Protein AF-A0A2Z7D5I9-F1 (afdb_monomer_lite)

Secondary structure (DSSP, 8-state):
-----------------------------------------------------HHHHHHHHHHHHHHHHHHHHHHHHHHHHHHHHHHHHHHHHHHHHHHHHHHHHHHHHHHHHHHT---TT--HHHHHHHHHHHHHHHHHHT-

pLDDT: mean 78.99, std 23.14, range [34.88, 98.25]

Structure (mmCIF, N/CA/C/O backbone):
data_AF-A0A2Z7D5I9-F1
#
_entry.id   AF-A0A2Z7D5I9-F1
#
loop_
_atom_site.group_PDB
_atom_site.id
_atom_site.type_symbol
_atom_site.label_atom_id
_atom_site.label_alt_id
_atom_site.label_comp_id
_atom_site.label_asym_id
_atom_site.label_entity_id
_atom_site.label_seq_id
_atom_site.pdbx_PDB_ins_code
_atom_site.Cartn_x
_atom_site.Cartn_y
_atom_site.Cartn_z
_atom_site.occupancy
_atom_site.B_iso_or_equiv
_atom_site.auth_seq_id
_atom_site.auth_comp_id
_atom_site.auth_asym_id
_atom_site.auth_atom_id
_atom_site.pdbx_PDB_model_num
ATOM 1 N N . MET A 1 1 ? -53.281 52.768 13.456 1.00 37.25 1 MET A N 1
ATOM 2 C CA . MET A 1 1 ? -53.584 51.327 13.571 1.00 37.25 1 MET A CA 1
ATOM 3 C C . MET A 1 1 ? -52.290 50.548 13.327 1.00 37.25 1 MET A C 1
ATOM 5 O O . MET A 1 1 ? -51.729 50.683 12.257 1.00 37.25 1 MET A O 1
ATOM 9 N N . VAL A 1 2 ? -51.822 49.826 14.360 1.00 37.41 2 VAL A N 1
ATOM 10 C CA . VAL A 1 2 ? -51.017 48.572 14.346 1.00 37.41 2 VAL A CA 1
ATOM 11 C C . VAL A 1 2 ? -49.618 48.604 13.681 1.00 37.41 2 VAL A C 1
ATOM 13 O O . VAL A 1 2 ? -49.489 48.570 12.470 1.00 37.41 2 VAL A O 1
ATOM 16 N N . ARG A 1 3 ? -48.553 48.783 14.483 1.00 34.88 3 ARG A N 1
ATOM 17 C CA . ARG A 1 3 ? -47.639 47.787 15.127 1.00 34.88 3 ARG A CA 1
ATOM 18 C C . ARG A 1 3 ? -46.388 47.449 14.304 1.00 34.88 3 ARG A C 1
ATOM 20 O O . ARG A 1 3 ? -46.423 46.622 13.400 1.00 34.88 3 ARG A O 1
ATOM 27 N N . THR A 1 4 ? -45.249 47.933 14.790 1.00 47.84 4 THR A N 1
ATOM 28 C CA . THR A 1 4 ? -43.966 47.230 14.713 1.00 47.84 4 THR A CA 1
ATOM 29 C C . THR A 1 4 ? -44.001 46.019 15.661 1.00 47.84 4 THR A C 1
ATOM 31 O O . THR A 1 4 ? -44.483 46.106 16.791 1.00 47.84 4 THR A O 1
ATOM 34 N N . LYS A 1 5 ? -43.536 44.852 15.198 1.00 48.56 5 LYS A N 1
ATOM 35 C CA . LYS A 1 5 ? -43.339 43.645 16.019 1.00 48.56 5 LYS A CA 1
ATOM 36 C C . LYS A 1 5 ? -41.848 43.310 16.053 1.00 48.56 5 LYS A C 1
ATOM 38 O O . LYS A 1 5 ? -41.290 42.977 15.013 1.00 48.56 5 LYS A O 1
ATOM 43 N N . LYS A 1 6 ? -41.244 43.344 17.241 1.00 46.28 6 LYS A N 1
ATOM 44 C CA . LYS A 1 6 ? -40.081 42.531 17.649 1.00 46.28 6 LYS A CA 1
ATOM 45 C C . LYS A 1 6 ? -39.974 42.617 19.175 1.00 46.28 6 LYS A C 1
ATOM 47 O O . LYS A 1 6 ? -39.993 43.701 19.737 1.00 46.28 6 LYS A O 1
ATOM 52 N N . SER A 1 7 ? -40.348 41.516 19.822 1.00 44.72 7 SER A N 1
ATOM 53 C CA . SER A 1 7 ? -39.462 40.535 20.474 1.00 44.72 7 SER A CA 1
ATOM 54 C C . SER A 1 7 ? -39.198 40.930 21.923 1.00 44.72 7 SER A C 1
ATOM 56 O O . SER A 1 7 ? -38.451 41.864 22.192 1.00 44.72 7 SER A O 1
ATOM 58 N N . ARG A 1 8 ? -39.850 40.220 22.847 1.00 44.25 8 ARG A N 1
ATOM 59 C CA . ARG A 1 8 ? -39.708 40.406 24.288 1.00 44.25 8 ARG A CA 1
ATOM 60 C C . ARG A 1 8 ? -39.148 39.109 24.866 1.00 44.25 8 ARG A C 1
ATOM 62 O O . ARG A 1 8 ? -39.824 38.085 24.853 1.00 44.25 8 ARG A O 1
ATOM 69 N N . THR A 1 9 ? -37.889 39.168 25.277 1.00 44.75 9 THR A N 1
ATOM 70 C CA . THR A 1 9 ? -37.209 38.197 26.134 1.00 44.75 9 THR A CA 1
ATOM 71 C C . THR A 1 9 ? -37.843 38.258 27.525 1.00 44.75 9 THR A C 1
ATOM 73 O O . THR A 1 9 ? -38.057 39.346 28.060 1.00 44.75 9 THR A O 1
ATOM 76 N N . SER A 1 10 ? -38.207 37.111 28.095 1.00 42.19 10 SER A N 1
ATOM 77 C CA . SER A 1 10 ? -38.667 37.016 29.483 1.00 42.19 10 SER A CA 1
ATOM 78 C C . SER A 1 10 ? -37.471 36.728 30.379 1.00 42.19 10 SER A C 1
ATOM 80 O O . SER A 1 10 ? -36.924 35.626 30.363 1.00 42.19 10 SER A O 1
ATOM 82 N N . GLU A 1 11 ? -37.070 37.759 31.112 1.00 38.94 11 GLU A N 1
ATOM 83 C CA . GLU A 1 11 ? -36.026 37.743 32.122 1.00 38.94 11 GLU A CA 1
ATOM 84 C C . GLU A 1 11 ? -36.616 37.414 33.502 1.00 38.94 11 GLU A C 1
ATOM 86 O O . GLU A 1 11 ? -37.793 37.647 33.783 1.00 38.94 11 GLU A O 1
ATOM 91 N N . SER A 1 12 ? -35.752 36.811 34.311 1.00 46.31 12 SER A N 1
ATOM 92 C CA . SER A 1 12 ? -35.916 36.373 35.693 1.00 46.31 12 SER A CA 1
ATOM 93 C C . SER A 1 12 ? -36.297 37.502 36.660 1.00 46.31 12 SER A C 1
ATOM 95 O O . SER A 1 12 ? -35.945 38.657 36.444 1.00 46.31 12 SER A O 1
ATOM 97 N N . GLY A 1 13 ? -36.891 37.125 37.797 1.00 38.62 13 GLY A N 1
ATOM 98 C CA . GLY A 1 13 ? -36.694 37.855 39.051 1.00 38.62 13 GLY A CA 1
ATOM 99 C C . GLY A 1 13 ? -37.981 38.235 39.770 1.00 38.62 13 GLY A C 1
ATOM 100 O O . GLY A 1 13 ? -38.697 39.136 39.349 1.00 38.62 13 GLY A O 1
ATOM 101 N N . ALA A 1 14 ? -38.237 37.582 40.903 1.00 40.59 14 ALA A N 1
ATOM 102 C CA . ALA A 1 14 ? -39.182 38.063 41.896 1.00 40.59 14 ALA A CA 1
ATOM 103 C C . ALA A 1 14 ? -38.429 38.624 43.110 1.00 40.59 14 ALA A C 1
ATOM 105 O O . ALA A 1 14 ? -37.552 37.964 43.666 1.00 40.59 14 ALA A O 1
ATOM 106 N N . SER A 1 15 ? -38.915 39.795 43.526 1.00 42.91 15 SER A N 1
ATOM 107 C CA . SER A 1 15 ? -39.059 40.267 44.907 1.00 42.91 15 SER A CA 1
ATOM 108 C C . SER A 1 15 ? -37.956 41.130 45.515 1.00 42.91 15 SER A C 1
ATOM 110 O O . SER A 1 15 ? -36.933 40.650 45.994 1.00 42.91 15 SER A O 1
ATOM 112 N N . ASN A 1 16 ? -38.310 42.403 45.692 1.00 40.03 16 ASN A N 1
ATOM 113 C CA . ASN A 1 16 ? -37.857 43.260 46.779 1.00 40.03 16 ASN A CA 1
ATOM 114 C C . ASN A 1 16 ? -38.937 44.314 47.128 1.00 40.03 16 ASN A C 1
ATOM 116 O O . ASN A 1 16 ? -39.187 45.249 46.381 1.00 40.03 16 ASN A O 1
ATOM 120 N N . THR A 1 17 ? -39.597 44.056 48.265 1.00 40.56 17 THR A N 1
ATOM 121 C CA . THR A 1 17 ? -39.912 44.943 49.412 1.00 40.56 17 THR A CA 1
ATOM 122 C C . THR A 1 17 ? -40.496 46.357 49.213 1.00 40.56 17 THR A C 1
ATOM 124 O O . THR A 1 17 ? -39.858 47.197 48.593 1.00 40.56 17 THR A O 1
ATOM 127 N N . SER A 1 18 ? -41.604 46.670 49.926 1.00 39.88 18 SER A N 1
ATOM 128 C CA . SER A 1 18 ? -41.724 47.777 50.925 1.00 39.88 18 SER A CA 1
ATOM 129 C C . SER A 1 18 ? -43.151 48.366 51.104 1.00 39.88 18 SER A C 1
ATOM 131 O O . SER A 1 18 ? -43.660 49.030 50.212 1.00 39.88 18 SER A O 1
ATOM 133 N N . SER A 1 19 ? -43.726 48.173 52.307 1.00 42.62 19 SER A N 1
ATOM 134 C CA . SER A 1 19 ? -44.421 49.132 53.214 1.00 42.62 19 SER A CA 1
ATOM 135 C C . SER A 1 19 ? -45.291 50.300 52.673 1.00 42.62 19 SER A C 1
ATOM 137 O O . SER A 1 19 ? -44.736 51.231 52.096 1.00 42.62 19 SER A O 1
ATOM 139 N N . ASN A 1 20 ? -46.613 50.344 52.970 1.00 39.84 20 ASN A N 1
ATOM 140 C CA . ASN A 1 20 ? -47.256 51.083 54.098 1.00 39.84 20 ASN A CA 1
ATOM 141 C C . ASN A 1 20 ? -48.793 51.329 53.946 1.00 39.84 20 ASN A C 1
ATOM 143 O O . ASN A 1 20 ? -49.286 51.542 52.846 1.00 39.84 20 ASN A O 1
ATOM 147 N N . GLN A 1 21 ? -4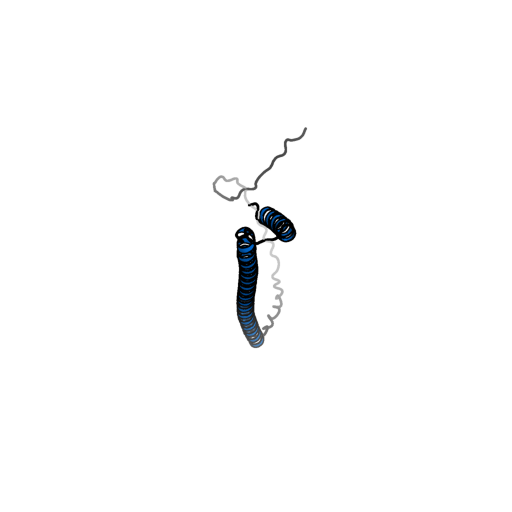9.469 51.437 55.108 1.00 40.50 21 GLN A N 1
ATOM 148 C CA . GLN A 1 21 ? -50.723 52.169 55.445 1.00 40.50 21 GLN A CA 1
ATOM 149 C C . GLN A 1 21 ? -52.140 51.565 55.229 1.00 40.50 21 GLN A C 1
ATOM 151 O O . GLN A 1 21 ? -52.772 51.705 54.192 1.00 40.50 21 GLN A O 1
ATOM 156 N N . ASN A 1 22 ? -52.647 50.969 56.320 1.00 39.91 22 ASN A N 1
ATOM 157 C CA . ASN A 1 22 ? -53.856 51.306 57.106 1.00 39.91 22 ASN A CA 1
ATOM 158 C C . ASN A 1 22 ? -55.073 51.974 56.408 1.00 39.91 22 ASN A C 1
ATOM 160 O O . ASN A 1 22 ? -55.030 53.170 56.130 1.00 39.91 22 ASN A O 1
ATOM 164 N N . VAL A 1 23 ? -56.195 51.244 56.291 1.00 48.78 23 VAL A N 1
ATOM 165 C CA . VAL A 1 23 ? -57.569 51.793 56.248 1.00 48.78 23 VAL A CA 1
ATOM 166 C C . VAL A 1 23 ? -58.513 50.843 56.997 1.00 48.78 23 V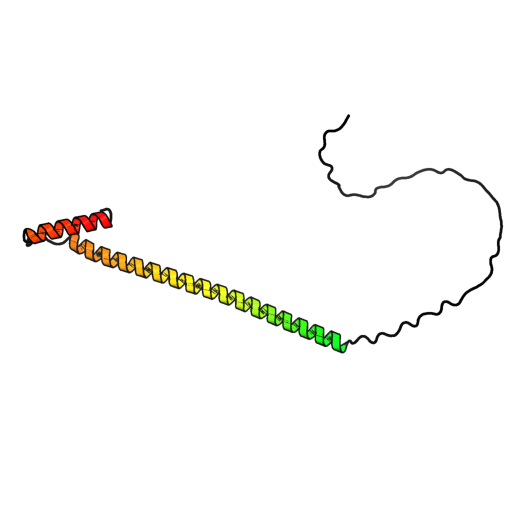AL A C 1
ATOM 168 O O . VAL A 1 23 ? -58.559 49.645 56.722 1.00 48.78 23 VAL A O 1
ATOM 171 N N . SER A 1 24 ? -59.230 51.423 57.954 1.00 45.44 24 SER A N 1
ATOM 172 C CA . SER A 1 24 ? -60.215 50.852 58.870 1.00 45.44 24 SER A CA 1
ATOM 173 C C . SER A 1 24 ? -61.389 50.134 58.196 1.00 45.44 24 SER A C 1
ATOM 175 O O . SER A 1 24 ? -61.899 50.603 57.181 1.00 45.44 24 SER A O 1
ATOM 177 N N . ILE A 1 25 ? -61.922 49.101 58.856 1.00 45.53 25 ILE A N 1
ATOM 178 C CA . ILE A 1 25 ? -63.373 48.889 58.892 1.00 45.53 25 ILE A CA 1
ATOM 179 C C . ILE A 1 25 ? -63.796 48.390 60.273 1.00 45.53 25 ILE A C 1
ATOM 181 O O . ILE A 1 25 ? -63.075 47.647 60.936 1.00 45.53 25 ILE A O 1
ATOM 185 N N . ASP A 1 26 ? -64.922 48.943 60.687 1.00 38.50 26 ASP A N 1
ATOM 186 C CA . ASP A 1 26 ? -65.447 49.079 62.034 1.00 38.50 26 ASP A CA 1
ATOM 187 C C . ASP A 1 26 ? -66.222 47.831 62.502 1.00 38.50 26 ASP A C 1
ATOM 189 O O . ASP A 1 26 ? -66.683 47.033 61.685 1.00 38.50 26 ASP A O 1
ATOM 193 N N . LEU A 1 27 ? -66.317 47.729 63.830 1.00 43.62 27 LEU A N 1
ATOM 194 C CA . LEU A 1 27 ? -67.328 47.109 64.708 1.00 43.62 27 LEU A CA 1
ATOM 195 C C . LEU A 1 27 ? -68.669 46.746 64.020 1.00 43.62 27 LEU A C 1
ATOM 197 O O . LEU A 1 27 ? -69.116 47.456 63.130 1.00 43.62 27 LEU A O 1
ATOM 201 N N . ASP A 1 28 ? -69.490 45.766 64.392 1.00 37.84 28 ASP A N 1
ATOM 202 C CA . ASP A 1 28 ? -69.662 44.862 65.535 1.00 37.84 28 ASP A CA 1
ATOM 203 C C . ASP A 1 28 ? -71.002 44.144 65.231 1.00 37.84 28 ASP A C 1
ATOM 205 O O . ASP A 1 28 ? -71.911 44.793 64.708 1.00 37.84 28 ASP A O 1
ATOM 209 N N . ALA A 1 29 ? -71.114 42.835 65.468 1.00 41.38 29 ALA A N 1
ATOM 210 C CA . ALA A 1 29 ? -72.385 42.107 65.622 1.00 41.38 29 ALA A CA 1
ATOM 211 C C . ALA A 1 29 ? -72.106 40.606 65.788 1.00 41.38 29 ALA A C 1
ATOM 213 O O . ALA A 1 29 ? -71.976 39.852 64.822 1.00 41.38 29 ALA A O 1
ATOM 214 N N . GLU A 1 30 ? -72.006 40.212 67.052 1.00 45.38 30 GLU A N 1
ATOM 215 C CA . GLU A 1 30 ? -72.454 38.931 67.598 1.00 45.38 30 GLU A CA 1
ATOM 216 C C . GLU A 1 30 ? -73.571 38.267 66.764 1.00 45.38 30 GLU A C 1
ATOM 218 O O . GLU A 1 30 ? -74.646 38.845 66.605 1.00 45.38 30 GLU A O 1
ATOM 223 N N . ASP A 1 31 ? -73.360 37.028 66.309 1.00 42.62 31 ASP A N 1
ATOM 224 C CA . ASP A 1 31 ? -74.412 36.017 66.451 1.00 42.62 31 ASP A CA 1
ATOM 225 C C . ASP A 1 31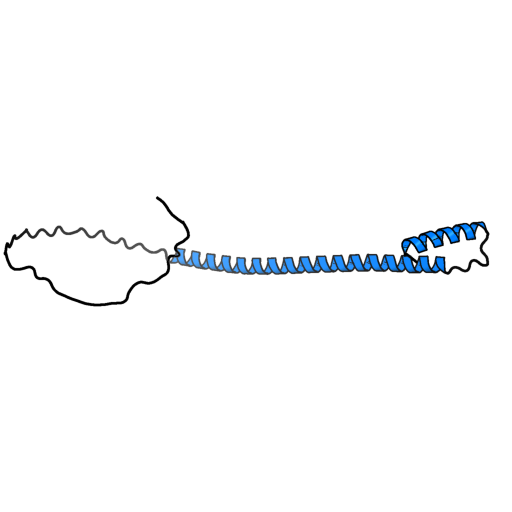 ? -73.813 34.608 66.550 1.00 42.62 31 ASP A C 1
ATOM 227 O O . ASP A 1 31 ? -73.176 34.062 65.641 1.00 42.62 31 ASP A O 1
ATOM 231 N N . GLU A 1 32 ? -74.001 34.042 67.730 1.00 53.44 32 GLU A N 1
ATOM 232 C CA . GLU A 1 32 ? -73.505 32.764 68.197 1.00 53.44 32 GLU A CA 1
ATOM 233 C C . GLU A 1 32 ? -74.428 31.640 67.696 1.00 53.44 32 GLU A C 1
ATOM 235 O O . GLU A 1 32 ? -75.186 31.036 68.452 1.00 53.44 32 GLU A O 1
ATOM 240 N N . GLU A 1 33 ? -74.375 31.299 66.404 1.00 52.78 33 GLU A N 1
ATOM 241 C CA . GLU A 1 33 ? -75.091 30.116 65.903 1.00 52.78 33 GLU A CA 1
ATOM 242 C C . GLU A 1 33 ? -74.287 28.828 66.128 1.00 52.78 33 GLU A C 1
ATOM 244 O O . GLU A 1 33 ? -73.595 28.286 65.259 1.00 52.78 33 GLU A O 1
ATOM 249 N N . THR A 1 34 ? -74.445 28.303 67.341 1.00 56.75 34 THR A N 1
ATOM 250 C CA . THR A 1 34 ? -74.250 26.894 67.698 1.00 56.75 34 THR A CA 1
ATOM 251 C C . THR A 1 34 ? -74.757 25.943 66.602 1.00 56.75 34 THR A C 1
ATOM 253 O O . THR A 1 34 ? -75.953 25.831 66.334 1.00 56.75 34 THR A O 1
ATOM 256 N N . ARG A 1 35 ? -73.846 25.176 65.983 1.00 53.69 35 ARG A N 1
ATOM 257 C CA . ARG A 1 35 ? -74.204 24.038 65.117 1.00 53.69 35 ARG A CA 1
ATOM 258 C C . ARG A 1 35 ? -73.591 22.734 65.634 1.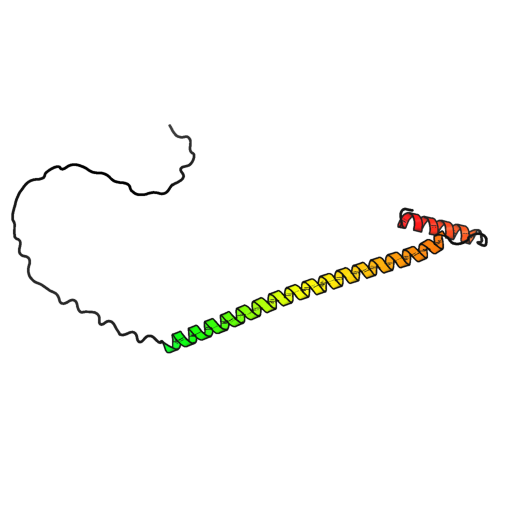00 53.69 35 ARG A C 1
ATOM 260 O O . ARG A 1 35 ? -72.467 22.728 66.133 1.00 53.69 35 ARG A O 1
ATOM 267 N N . PRO A 1 36 ? -74.359 21.632 65.584 1.00 53.94 36 PRO A N 1
ATOM 268 C CA . PRO A 1 36 ? -74.288 20.563 66.569 1.00 53.94 36 PRO A CA 1
ATOM 269 C C . PRO A 1 36 ? -73.090 19.633 66.381 1.00 53.94 36 PRO A C 1
ATOM 271 O O . PRO A 1 36 ? -72.672 19.311 65.267 1.00 53.94 36 PRO A O 1
ATOM 274 N N . ILE A 1 37 ? -72.596 19.143 67.520 1.00 56.88 37 ILE A N 1
ATOM 275 C CA . ILE A 1 37 ? -71.585 18.095 67.621 1.00 56.88 37 ILE A CA 1
ATOM 276 C C . ILE A 1 37 ? -72.087 16.839 66.894 1.00 56.88 37 ILE A C 1
ATOM 278 O O . ILE A 1 37 ? -73.049 16.179 67.278 1.00 56.88 37 ILE A O 1
ATOM 282 N N . GLY A 1 38 ? -71.422 16.532 65.786 1.00 53.38 38 GLY A N 1
ATOM 283 C CA . GLY A 1 38 ? -71.693 15.373 64.952 1.00 53.38 38 GLY A CA 1
ATOM 284 C C . GLY A 1 38 ? -70.390 14.843 64.380 1.00 53.38 38 GLY A C 1
ATOM 285 O O . GLY A 1 38 ? -70.192 14.856 63.167 1.00 53.38 38 GLY A O 1
ATOM 286 N N . GLN A 1 39 ? -69.470 14.397 65.243 1.00 59.44 39 GLN A N 1
ATOM 287 C CA . GLN A 1 39 ? -68.295 13.648 64.800 1.00 59.44 39 GLN A CA 1
ATOM 288 C C . GLN A 1 39 ? -68.753 12.308 64.212 1.00 59.44 39 GLN A C 1
ATOM 290 O O . GLN A 1 39 ? -68.885 11.302 64.908 1.00 59.44 39 GLN A O 1
ATOM 295 N N . LYS A 1 40 ? -68.981 12.265 62.897 1.00 63.97 40 LYS A N 1
ATOM 296 C CA . LYS A 1 40 ? -68.978 10.996 62.170 1.00 63.97 40 LYS A CA 1
ATOM 297 C C . LYS A 1 40 ? -67.558 10.450 62.260 1.00 63.97 40 LYS A C 1
ATOM 299 O O . LYS A 1 40 ? -66.640 11.025 61.680 1.00 63.97 40 LYS A O 1
ATOM 304 N N . ALA A 1 41 ? -67.373 9.355 62.994 1.00 63.38 41 ALA A N 1
ATOM 305 C CA . ALA A 1 41 ? -66.110 8.636 63.019 1.00 63.38 41 ALA A CA 1
ATOM 306 C C . ALA A 1 41 ? -65.714 8.289 61.576 1.00 63.38 41 ALA A C 1
ATOM 308 O O . ALA A 1 41 ? -66.326 7.433 60.932 1.00 63.38 41 ALA A O 1
ATOM 309 N N . ALA A 1 42 ? -64.698 8.972 61.048 1.00 64.19 42 ALA A N 1
ATOM 310 C CA . ALA A 1 42 ? -64.085 8.583 59.794 1.00 64.19 42 ALA A CA 1
ATOM 311 C C . ALA A 1 42 ? -63.510 7.178 60.003 1.00 64.19 42 ALA A C 1
ATOM 313 O O . ALA A 1 42 ? -62.537 7.001 60.742 1.00 64.19 42 ALA A O 1
ATOM 314 N N . LYS A 1 43 ? -64.125 6.157 59.388 1.00 66.69 43 LYS A N 1
ATOM 315 C CA . LYS A 1 43 ? -63.544 4.813 59.344 1.00 66.69 43 LYS A CA 1
ATOM 316 C C . LYS A 1 43 ? -62.152 4.947 58.735 1.00 66.69 43 LYS A C 1
ATOM 318 O O . LYS A 1 43 ? -62.012 5.177 57.534 1.00 66.69 43 LYS A O 1
ATOM 323 N N . ARG A 1 44 ? -61.114 4.820 59.564 1.00 64.38 44 ARG A N 1
ATOM 324 C CA . ARG A 1 44 ? -59.730 4.730 59.096 1.00 64.38 44 ARG A CA 1
ATOM 325 C C . ARG A 1 44 ? -59.677 3.511 58.180 1.00 64.38 44 ARG A C 1
ATOM 327 O O . ARG A 1 44 ? -59.825 2.389 58.661 1.00 64.38 44 ARG A O 1
ATOM 334 N N . LYS A 1 45 ? -59.496 3.707 56.866 1.00 66.44 45 LYS A N 1
ATOM 335 C CA . LYS A 1 45 ? -59.075 2.603 55.997 1.00 66.44 45 LYS A CA 1
ATOM 336 C C . LYS A 1 45 ? -57.793 2.060 56.615 1.00 66.44 45 LYS A C 1
ATOM 338 O O . LYS A 1 45 ? -56.816 2.799 56.750 1.00 66.44 45 LYS A O 1
ATOM 343 N N . GLY A 1 46 ? -57.831 0.812 57.078 1.00 60.59 46 GLY A N 1
ATOM 344 C CA . GLY A 1 46 ? -56.648 0.145 57.595 1.00 60.59 46 GLY A CA 1
ATOM 345 C C . GLY A 1 46 ? -55.568 0.242 56.528 1.00 60.59 46 GLY A C 1
ATOM 346 O O . GLY A 1 46 ? -55.778 -0.217 55.407 1.00 60.59 46 GLY A O 1
ATOM 347 N N . LYS A 1 47 ? -54.442 0.891 56.845 1.00 65.62 47 LYS A N 1
ATOM 348 C CA . LYS A 1 47 ? -53.240 0.784 56.020 1.00 65.62 47 LYS A CA 1
ATOM 349 C C . LYS A 1 47 ? -52.905 -0.703 56.002 1.00 65.62 47 LYS A C 1
ATOM 351 O O . LYS A 1 47 ? -52.426 -1.224 57.008 1.00 65.62 47 LYS A O 1
ATOM 356 N N . SER A 1 48 ? -53.218 -1.400 54.909 1.00 58.00 48 SER A N 1
ATOM 357 C CA . SER A 1 48 ? -52.713 -2.753 54.722 1.00 58.00 48 SER A CA 1
ATOM 358 C C . SER A 1 48 ? -51.198 -2.645 54.818 1.00 58.00 48 SER A C 1
ATOM 360 O O . SER A 1 48 ? -50.594 -1.865 54.078 1.00 58.00 48 SER A O 1
ATOM 362 N N . LYS A 1 49 ? -50.579 -3.373 55.752 1.00 65.38 49 LYS A N 1
ATOM 363 C CA . LYS A 1 49 ? -49.131 -3.568 55.732 1.00 65.38 49 LYS A CA 1
ATOM 364 C C . LYS A 1 49 ? -48.821 -4.293 54.426 1.00 65.38 49 LYS A C 1
ATOM 366 O O . LYS A 1 49 ? -48.979 -5.507 54.345 1.00 65.38 49 LYS A O 1
ATOM 371 N N . VAL A 1 50 ? -48.451 -3.536 53.397 1.00 63.06 50 VAL A N 1
ATOM 372 C CA . VAL A 1 50 ? -47.830 -4.089 52.199 1.00 63.06 50 VAL A CA 1
ATOM 373 C C . VAL A 1 50 ? -46.542 -4.725 52.699 1.00 63.06 50 VAL A C 1
ATOM 375 O O . VAL A 1 50 ? -45.652 -4.025 53.180 1.00 63.06 50 VAL A O 1
ATOM 378 N N . LYS A 1 51 ? -46.480 -6.057 52.702 1.00 66.94 51 LYS A N 1
ATOM 379 C CA . LYS A 1 51 ? -45.220 -6.761 52.919 1.00 66.94 51 LYS A CA 1
ATOM 380 C C . LYS A 1 51 ? -44.378 -6.448 51.687 1.00 66.94 51 LYS A C 1
ATOM 382 O O . LYS A 1 51 ? -44.695 -6.925 50.604 1.00 66.94 51 LYS A O 1
ATOM 387 N N . SER A 1 52 ? -43.399 -5.561 51.824 1.00 70.12 52 SER A N 1
ATOM 388 C CA . SER A 1 52 ? -42.440 -5.304 50.755 1.00 70.12 52 SER A CA 1
ATOM 389 C C . SER A 1 52 ? -41.670 -6.594 50.498 1.00 70.12 52 SER A C 1
ATOM 391 O O . SER A 1 52 ? -41.080 -7.142 51.432 1.00 70.12 52 SER A O 1
ATOM 393 N N . ASP A 1 53 ? -41.692 -7.075 49.259 1.00 82.12 53 ASP A N 1
ATOM 394 C CA . ASP A 1 53 ? -40.880 -8.207 48.819 1.00 82.12 53 ASP A CA 1
ATOM 395 C C . ASP A 1 53 ? -39.414 -7.761 48.679 1.00 82.12 53 ASP A C 1
ATOM 397 O O . ASP A 1 53 ? -38.917 -7.419 47.606 1.00 82.12 53 ASP A O 1
ATOM 401 N N . ILE A 1 54 ? -38.748 -7.645 49.829 1.00 79.88 54 ILE A N 1
ATOM 402 C CA . ILE A 1 54 ? -37.363 -7.172 49.954 1.00 79.88 54 ILE A CA 1
ATOM 403 C C . ILE A 1 54 ? -36.396 -8.154 49.279 1.00 79.88 54 ILE A C 1
ATOM 405 O O . ILE A 1 54 ? -35.384 -7.733 48.717 1.00 79.88 54 ILE A O 1
ATOM 409 N N . GLN A 1 55 ? -36.724 -9.448 49.310 1.00 82.44 55 GLN A N 1
ATOM 410 C CA . GLN A 1 55 ? -35.953 -10.509 48.670 1.00 82.44 55 GLN A CA 1
ATOM 411 C C . GLN A 1 55 ? -35.945 -10.307 47.147 1.00 82.44 55 GLN A C 1
ATOM 413 O O . GLN A 1 55 ? -34.874 -10.131 46.565 1.00 82.44 55 GLN A O 1
ATOM 418 N N . GLY A 1 56 ? -37.127 -10.183 46.529 1.00 83.50 56 GLY A N 1
ATOM 419 C CA . GLY A 1 56 ? -37.253 -9.937 45.090 1.00 83.50 56 GLY A CA 1
ATOM 420 C C . GLY A 1 56 ? -36.621 -8.615 44.632 1.00 83.50 56 GLY A C 1
ATOM 421 O O . GLY A 1 56 ? -36.018 -8.547 43.561 1.00 83.50 56 GLY A O 1
ATOM 422 N N . MET A 1 57 ? -36.670 -7.556 45.453 1.00 85.12 57 MET A N 1
ATOM 423 C CA . MET A 1 57 ? -35.954 -6.306 45.146 1.00 85.12 57 MET A CA 1
ATOM 424 C C . MET A 1 57 ? -34.428 -6.462 45.176 1.00 85.12 57 MET A C 1
ATOM 426 O O . MET A 1 57 ? -33.736 -5.857 44.357 1.00 85.12 57 MET A O 1
ATOM 430 N N . THR A 1 58 ? -33.902 -7.253 46.111 1.00 89.12 58 THR A N 1
ATOM 431 C CA . THR A 1 58 ? -32.457 -7.463 46.275 1.00 89.12 58 THR A CA 1
ATOM 432 C C . THR A 1 58 ? -31.890 -8.299 45.127 1.00 89.12 58 THR A C 1
ATOM 434 O O . THR A 1 58 ? -30.842 -7.964 44.577 1.00 89.12 58 THR A O 1
ATOM 437 N N . GLU A 1 59 ? -32.608 -9.343 44.711 1.00 90.69 59 GLU A N 1
ATOM 438 C CA . GLU A 1 59 ? -32.255 -10.173 43.553 1.00 90.69 59 GLU A CA 1
ATOM 439 C C . GLU A 1 59 ? -32.262 -9.356 42.253 1.00 90.69 59 GLU A C 1
ATOM 441 O O . GLU A 1 59 ? -31.288 -9.388 41.498 1.00 90.69 59 GLU A O 1
ATOM 446 N N . ASN A 1 60 ? -33.290 -8.527 42.041 1.00 91.94 60 ASN A N 1
ATOM 447 C CA . ASN A 1 60 ? -33.348 -7.622 40.889 1.00 91.94 60 ASN A CA 1
ATOM 448 C C . ASN A 1 60 ? -32.197 -6.608 40.877 1.00 91.94 60 ASN A C 1
ATOM 450 O O . ASN A 1 60 ? -31.619 -6.339 39.824 1.00 91.94 60 ASN A O 1
ATOM 454 N N . PHE A 1 61 ? -31.837 -6.045 42.034 1.00 91.69 61 PHE A N 1
ATOM 455 C CA . PHE A 1 61 ? -30.715 -5.112 42.128 1.00 91.69 61 PHE A CA 1
ATOM 456 C C . PHE A 1 61 ? -29.380 -5.778 41.775 1.00 91.69 61 PHE A C 1
ATOM 458 O O . PHE A 1 61 ? -28.594 -5.215 41.010 1.00 91.69 61 PHE A O 1
ATOM 465 N N . ASN A 1 62 ? -29.136 -6.986 42.289 1.00 93.81 62 ASN A N 1
ATOM 466 C CA . ASN A 1 62 ? -27.926 -7.744 41.976 1.00 93.81 62 ASN A CA 1
ATOM 467 C C . ASN A 1 62 ? -27.862 -8.103 40.486 1.00 93.81 62 ASN A C 1
ATOM 469 O O . ASN A 1 62 ? -26.830 -7.876 39.857 1.00 93.81 62 ASN A O 1
ATOM 473 N N . SER A 1 63 ? -28.980 -8.537 39.897 1.00 95.56 63 SER A N 1
ATOM 474 C CA . SER A 1 63 ? -29.064 -8.832 38.463 1.00 95.56 63 SER A CA 1
ATOM 475 C C . SER A 1 63 ? -28.774 -7.602 37.594 1.00 95.56 63 SER A C 1
ATOM 477 O O . SER A 1 63 ? -27.950 -7.666 36.681 1.00 95.56 63 SER A O 1
ATOM 479 N N . MET A 1 64 ? -29.361 -6.440 37.908 1.00 94.69 64 MET A N 1
ATOM 480 C CA . MET A 1 64 ? -29.064 -5.194 37.184 1.00 94.69 64 MET A CA 1
ATOM 481 C C . MET A 1 64 ? -27.588 -4.797 37.298 1.00 94.69 64 MET A C 1
ATOM 483 O O . MET A 1 64 ? -26.994 -4.305 36.337 1.00 94.69 64 MET A O 1
ATOM 487 N N . ARG A 1 65 ? -26.979 -5.009 38.468 1.00 95.00 65 ARG A N 1
ATOM 488 C CA . ARG A 1 65 ? -25.562 -4.717 38.697 1.00 95.00 65 ARG A CA 1
ATOM 489 C C . ARG A 1 65 ? -24.656 -5.608 37.849 1.00 95.00 65 ARG A C 1
ATOM 491 O O . ARG A 1 65 ? -23.681 -5.112 37.286 1.00 95.00 65 ARG A O 1
ATOM 498 N N . GLU A 1 66 ? -24.969 -6.895 37.753 1.00 95.94 66 GLU A N 1
ATOM 499 C CA . GLU A 1 66 ? -24.242 -7.851 36.914 1.00 95.94 66 GLU A CA 1
ATOM 500 C C . GLU A 1 66 ? -24.367 -7.494 35.432 1.00 95.94 66 GLU A C 1
ATOM 502 O O . GLU A 1 66 ? -23.344 -7.315 34.771 1.00 95.94 66 GLU A O 1
ATOM 507 N N . GLN A 1 67 ? -25.585 -7.239 34.945 1.00 95.38 67 GLN A N 1
ATOM 508 C CA . GLN A 1 67 ? -25.819 -6.804 33.562 1.00 95.38 67 GLN A CA 1
ATOM 509 C C . GLN A 1 67 ? -25.056 -5.518 33.219 1.00 95.38 67 GLN A C 1
ATOM 511 O O . GLN A 1 67 ? -24.488 -5.390 32.133 1.00 95.38 67 GLN A O 1
ATOM 516 N N . PHE A 1 68 ? -24.997 -4.559 34.146 1.00 96.12 68 PHE A N 1
ATOM 517 C CA . PHE A 1 68 ? -24.233 -3.330 33.945 1.00 96.12 68 PHE A CA 1
ATOM 518 C C . PHE A 1 68 ? -22.722 -3.592 33.851 1.00 96.12 68 PHE A C 1
ATOM 520 O O . PHE A 1 68 ? -22.033 -3.002 33.012 1.00 96.12 68 PHE A O 1
ATOM 527 N N . ASN A 1 69 ? -22.198 -4.489 34.688 1.00 96.06 69 ASN A N 1
ATOM 528 C CA . ASN A 1 69 ? -20.790 -4.877 34.646 1.00 96.06 69 ASN A CA 1
ATOM 529 C C . ASN A 1 69 ? -20.447 -5.604 33.341 1.00 96.06 69 ASN A C 1
ATOM 531 O O . ASN A 1 69 ? -19.440 -5.278 32.711 1.00 96.06 69 ASN A O 1
ATOM 535 N N . GLU A 1 70 ? -21.297 -6.531 32.901 1.00 95.69 70 GLU A N 1
ATOM 536 C CA . GLU A 1 70 ? -21.142 -7.220 31.619 1.00 95.69 70 GLU A CA 1
ATOM 537 C C . GLU A 1 70 ? -21.177 -6.239 30.449 1.00 95.69 70 GLU A C 1
ATOM 539 O O . GLU A 1 70 ? -20.270 -6.241 29.615 1.00 95.69 70 GLU A O 1
ATOM 544 N N . TYR A 1 71 ? -22.153 -5.328 30.422 1.00 95.31 71 TYR A N 1
ATOM 545 C CA . TYR A 1 71 ? -22.238 -4.288 29.399 1.00 95.31 71 TYR A CA 1
ATOM 546 C C . TYR A 1 71 ? -20.952 -3.457 29.321 1.00 95.31 71 TYR A C 1
ATOM 548 O O . TYR A 1 71 ? -20.438 -3.193 28.230 1.00 95.31 71 TYR A O 1
ATOM 556 N N . LYS A 1 72 ? -20.389 -3.080 30.475 1.00 96.31 72 LYS A N 1
ATOM 557 C CA . LYS A 1 72 ? -19.131 -2.329 30.541 1.00 96.31 72 LYS A CA 1
ATOM 558 C C . LYS A 1 72 ? -17.965 -3.114 29.934 1.00 96.31 72 LYS A C 1
ATOM 560 O O . LYS A 1 72 ? -17.160 -2.532 29.205 1.00 96.31 72 LYS A O 1
ATOM 565 N N . LEU A 1 73 ? -17.874 -4.416 30.207 1.00 96.25 73 LEU A N 1
ATOM 566 C CA . LEU A 1 73 ? -16.841 -5.289 29.641 1.00 96.25 73 LEU A CA 1
ATOM 567 C C . LEU A 1 73 ? -17.006 -5.451 28.129 1.00 96.25 73 LEU A C 1
ATOM 569 O O . LEU A 1 73 ? -16.040 -5.268 27.388 1.00 96.25 73 LEU A O 1
ATOM 573 N N . VAL A 1 74 ? -18.229 -5.713 27.665 1.00 97.06 74 VAL A N 1
ATOM 574 C CA . VAL A 1 74 ? -18.541 -5.853 26.237 1.00 97.06 74 VAL A CA 1
ATOM 575 C C . VAL A 1 74 ? -18.210 -4.568 25.488 1.00 97.06 74 VAL A C 1
ATOM 577 O O . VAL A 1 74 ? -17.550 -4.617 24.453 1.00 97.06 74 VAL A O 1
ATOM 580 N N . LYS A 1 75 ? -18.586 -3.402 26.025 1.00 96.81 75 LYS A N 1
ATOM 581 C CA . LYS A 1 75 ? -18.268 -2.119 25.389 1.00 96.81 75 LYS A CA 1
ATOM 582 C C . LYS A 1 75 ? -16.777 -1.843 25.309 1.00 96.81 75 LYS A C 1
ATOM 584 O O . LYS A 1 75 ? -16.313 -1.319 24.296 1.00 96.81 75 LYS A O 1
ATOM 589 N N . LYS A 1 76 ? -16.019 -2.226 26.337 1.00 97.25 76 LYS A N 1
ATOM 590 C CA . LYS A 1 76 ? -14.559 -2.137 26.300 1.00 97.25 76 LYS A CA 1
ATOM 591 C C . LYS A 1 76 ? -13.976 -3.040 25.206 1.00 97.25 76 LYS A C 1
ATOM 593 O O . LYS A 1 76 ? -13.183 -2.568 24.398 1.00 97.25 76 LYS A O 1
ATOM 598 N N . ALA A 1 77 ? -14.412 -4.297 25.140 1.00 97.25 77 ALA A N 1
ATOM 599 C CA . ALA A 1 77 ? -13.953 -5.248 24.128 1.00 97.25 77 ALA A CA 1
ATOM 600 C C . ALA A 1 77 ? -14.320 -4.808 22.700 1.00 97.25 77 ALA A C 1
ATOM 602 O O . ALA A 1 77 ? -13.503 -4.925 21.790 1.00 97.25 77 ALA A O 1
ATOM 603 N N . GLU A 1 78 ? -15.517 -4.246 22.501 1.00 97.56 78 GLU A N 1
ATOM 604 C CA . GLU A 1 78 ? -15.958 -3.699 21.212 1.00 97.56 78 GLU A CA 1
ATOM 605 C C . GLU A 1 78 ? -15.033 -2.565 20.745 1.00 97.56 78 GLU A C 1
ATOM 607 O O . GLU A 1 78 ? -14.641 -2.515 19.578 1.00 97.56 78 GLU A O 1
ATOM 612 N N . TYR A 1 79 ? -14.651 -1.667 21.658 1.00 97.44 79 TYR A N 1
ATOM 613 C CA . TYR A 1 79 ? -13.717 -0.586 21.357 1.00 97.44 79 TYR A CA 1
ATOM 614 C C . TYR A 1 79 ? -12.324 -1.118 20.997 1.00 97.44 79 TYR A C 1
ATOM 616 O O . TYR A 1 79 ? -11.759 -0.721 19.979 1.00 97.44 79 TYR A O 1
ATOM 624 N N . GLU A 1 80 ? -11.787 -2.049 21.787 1.00 97.62 80 GLU A N 1
ATOM 625 C CA . GLU A 1 80 ? -10.485 -2.670 21.515 1.00 97.62 80 GLU A CA 1
ATOM 626 C C . GLU A 1 80 ? -10.472 -3.412 20.172 1.00 97.62 80 GLU A C 1
ATOM 628 O O . GLU A 1 80 ? -9.499 -3.324 19.423 1.00 97.62 80 GLU A O 1
ATOM 633 N N . LEU A 1 81 ? -11.561 -4.105 19.827 1.00 97.81 81 LEU A N 1
ATOM 634 C CA . LEU A 1 81 ? -11.688 -4.793 18.546 1.00 97.81 81 LEU A CA 1
ATOM 635 C C . LEU A 1 81 ? -11.687 -3.806 17.372 1.00 97.81 81 LEU A C 1
ATOM 637 O O . LEU A 1 81 ? -10.992 -4.047 16.386 1.00 97.81 81 LEU A O 1
ATOM 641 N N . LYS A 1 82 ? -12.410 -2.684 17.486 1.00 97.44 82 LYS A N 1
ATOM 642 C CA . LYS A 1 82 ? -12.411 -1.627 16.459 1.00 97.44 82 LYS A CA 1
ATOM 643 C C . LYS A 1 82 ? -11.022 -1.025 16.259 1.00 97.44 82 LYS A C 1
ATOM 645 O O . LYS A 1 82 ? -10.612 -0.831 15.120 1.00 97.44 82 LYS A O 1
ATOM 650 N N . GLN A 1 83 ? -10.281 -0.788 17.342 1.00 97.56 83 GLN A N 1
ATOM 651 C CA . GLN A 1 83 ? -8.905 -0.285 17.261 1.00 97.56 83 GLN A CA 1
ATOM 652 C C . GLN A 1 83 ? -7.981 -1.271 16.538 1.00 97.56 83 GLN A C 1
ATOM 654 O O . GLN A 1 83 ? -7.273 -0.888 15.612 1.00 97.56 83 GLN A O 1
ATOM 659 N N . LYS A 1 84 ? -8.050 -2.562 16.885 1.00 97.94 84 LYS A N 1
ATOM 660 C CA . LYS A 1 84 ? -7.255 -3.598 16.206 1.00 97.94 84 LYS A CA 1
ATOM 661 C C . LYS A 1 84 ? -7.613 -3.741 14.727 1.00 97.94 84 LYS A C 1
ATOM 663 O O . LYS A 1 84 ? -6.734 -3.979 13.908 1.00 97.94 84 LYS A O 1
ATOM 668 N N . GLN A 1 85 ? -8.891 -3.615 14.370 1.00 97.62 85 GLN A N 1
ATOM 669 C CA . GLN A 1 85 ? -9.317 -3.656 12.968 1.00 97.62 85 GLN A CA 1
ATOM 670 C C . GLN A 1 85 ? -8.731 -2.489 12.169 1.00 97.62 85 GLN A C 1
ATOM 672 O O . GLN A 1 85 ? -8.194 -2.718 11.087 1.00 97.62 85 GLN A O 1
ATOM 677 N N . LEU A 1 86 ? -8.776 -1.279 12.734 1.00 98.12 86 LEU A N 1
ATOM 678 C CA . LEU A 1 86 ? -8.189 -0.086 12.127 1.00 98.12 86 LEU A CA 1
ATOM 679 C C . LEU A 1 86 ? -6.673 -0.246 11.922 1.00 98.12 86 LEU A C 1
ATOM 681 O O . LEU A 1 86 ? -6.165 0.012 10.835 1.00 98.12 86 LEU A O 1
ATOM 685 N N . GLU A 1 87 ? -5.960 -0.744 12.934 1.00 98.06 87 GLU A N 1
ATOM 686 C CA . GLU A 1 87 ? -4.515 -0.993 12.854 1.00 98.06 87 GLU A CA 1
ATOM 687 C C . GLU A 1 87 ? -4.169 -2.027 11.768 1.00 98.06 87 GLU A C 1
ATOM 689 O O . GLU A 1 87 ? -3.258 -1.825 10.964 1.00 98.06 87 GLU A O 1
ATOM 694 N N . VAL A 1 88 ? -4.927 -3.125 11.685 1.00 98.25 88 VAL A N 1
ATOM 695 C CA . VAL A 1 88 ? -4.737 -4.146 10.642 1.00 98.25 88 VAL A CA 1
ATOM 696 C C . VAL A 1 88 ? -4.973 -3.568 9.246 1.00 98.25 88 VAL A C 1
ATOM 698 O O . VAL A 1 88 ? -4.253 -3.918 8.308 1.00 98.25 88 VAL A O 1
ATOM 701 N N . GLU A 1 89 ? -5.975 -2.708 9.083 1.00 98.00 89 GLU A N 1
ATOM 702 C CA . GLU A 1 89 ? -6.257 -2.042 7.812 1.00 98.00 89 GLU A CA 1
ATOM 703 C C . GLU A 1 89 ? -5.134 -1.073 7.418 1.00 98.00 89 GLU A C 1
ATOM 705 O O . GLU A 1 89 ? -4.662 -1.111 6.279 1.00 98.00 89 GLU A O 1
ATOM 710 N N . GLU A 1 90 ? -4.614 -0.297 8.370 1.00 98.25 90 GLU A N 1
ATOM 711 C CA . GLU A 1 90 ? -3.479 0.600 8.151 1.00 98.25 90 GLU A CA 1
ATOM 712 C C . GLU A 1 90 ? -2.210 -0.169 7.751 1.00 98.25 90 GLU A C 1
ATOM 714 O O . GLU A 1 90 ? -1.533 0.195 6.784 1.00 98.25 90 GLU A O 1
ATOM 719 N N . ILE A 1 91 ? -1.902 -1.277 8.435 1.00 98.06 91 ILE A N 1
ATOM 720 C CA . ILE A 1 91 ? -0.765 -2.144 8.092 1.00 98.06 91 ILE A CA 1
ATOM 721 C C . ILE A 1 91 ? -0.930 -2.709 6.677 1.00 98.06 91 ILE A C 1
ATOM 723 O O . ILE A 1 91 ? 0.025 -2.711 5.894 1.00 98.06 91 ILE A O 1
ATOM 727 N N . LYS A 1 92 ? -2.136 -3.161 6.312 1.00 98.12 92 LYS A N 1
ATOM 728 C CA . LYS A 1 92 ? -2.422 -3.664 4.959 1.00 98.12 92 LYS A CA 1
ATOM 729 C C . LYS A 1 92 ? -2.235 -2.579 3.901 1.00 98.12 92 LYS A C 1
ATOM 731 O O . LYS A 1 92 ? -1.623 -2.863 2.869 1.00 98.12 92 LYS A O 1
ATOM 736 N N . ALA A 1 93 ? -2.714 -1.362 4.155 1.00 98.12 93 ALA A N 1
ATOM 737 C CA . ALA A 1 93 ? -2.559 -0.227 3.249 1.00 98.12 93 ALA A CA 1
ATOM 738 C C . ALA A 1 93 ? -1.080 0.149 3.066 1.00 98.12 93 ALA A C 1
ATOM 740 O O . ALA A 1 93 ? -0.602 0.230 1.932 1.00 98.12 93 ALA A O 1
ATOM 741 N N . LYS A 1 94 ? -0.316 0.263 4.162 1.00 98.12 94 LYS A N 1
ATOM 742 C CA . LYS A 1 94 ? 1.135 0.520 4.120 1.00 98.12 94 LYS A CA 1
ATOM 743 C C . LYS A 1 94 ? 1.889 -0.568 3.356 1.00 98.12 94 LYS A C 1
ATOM 745 O O . LYS A 1 94 ? 2.731 -0.265 2.515 1.00 98.12 94 LYS A O 1
ATOM 750 N N . ALA A 1 95 ? 1.558 -1.838 3.585 1.00 98.25 95 ALA A N 1
ATOM 751 C CA . ALA A 1 95 ? 2.178 -2.954 2.874 1.00 98.25 95 ALA A CA 1
ATOM 752 C C . ALA A 1 95 ? 1.801 -2.999 1.383 1.00 98.25 95 ALA A C 1
ATOM 754 O O . ALA A 1 95 ? 2.587 -3.459 0.553 1.00 98.25 95 ALA A O 1
ATOM 755 N N . ALA A 1 96 ? 0.593 -2.571 1.009 1.00 98.06 96 ALA A N 1
ATOM 756 C CA . ALA A 1 96 ? 0.202 -2.443 -0.393 1.00 98.06 96 ALA A CA 1
ATOM 757 C C . ALA A 1 96 ? 0.995 -1.328 -1.090 1.00 98.06 96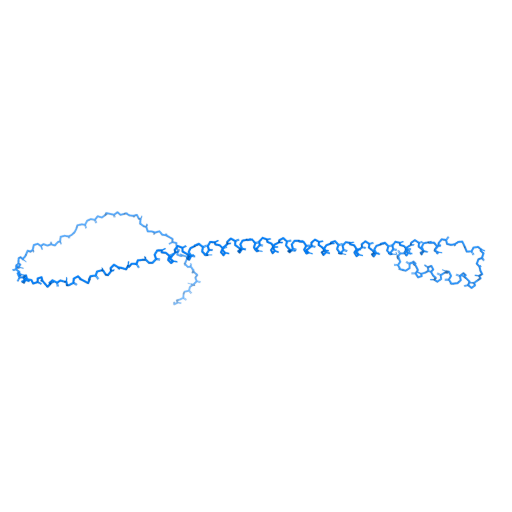 ALA A C 1
ATOM 759 O O . ALA A 1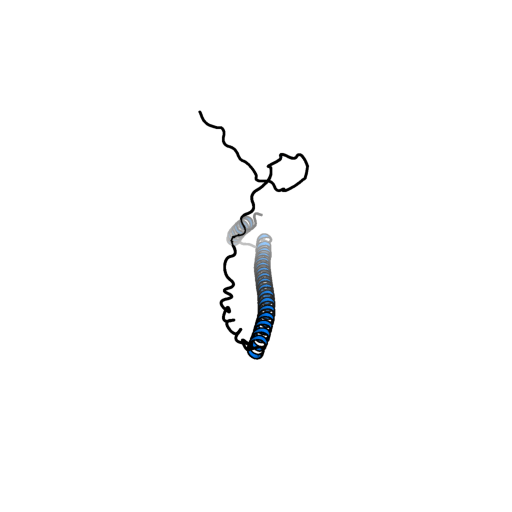 96 ? 1.575 -1.584 -2.146 1.00 98.06 96 ALA A O 1
ATOM 760 N N . LEU A 1 97 ? 1.101 -0.157 -0.455 1.00 97.94 97 LEU A N 1
ATOM 761 C CA . LEU A 1 97 ? 1.869 0.977 -0.968 1.00 97.94 97 LEU A CA 1
ATOM 762 C C . LEU A 1 97 ? 3.356 0.630 -1.137 1.00 97.94 97 LEU A C 1
ATOM 764 O O . LEU A 1 97 ? 3.911 0.798 -2.221 1.00 97.94 97 LEU A O 1
ATOM 768 N N . ALA A 1 98 ? 3.978 0.037 -0.114 1.00 98.12 98 ALA A N 1
ATOM 769 C CA . ALA A 1 98 ? 5.376 -0.391 -0.180 1.00 98.12 98 ALA A CA 1
ATOM 770 C C . ALA A 1 98 ? 5.621 -1.401 -1.316 1.00 98.12 98 ALA A C 1
ATOM 772 O O . ALA A 1 98 ? 6.636 -1.338 -2.010 1.00 98.12 98 ALA A O 1
ATOM 773 N N . ARG A 1 99 ? 4.670 -2.316 -1.564 1.00 97.19 99 ARG A N 1
ATOM 774 C CA . ARG A 1 99 ? 4.751 -3.263 -2.687 1.00 97.19 99 ARG A CA 1
ATOM 775 C C . ARG A 1 99 ? 4.634 -2.572 -4.042 1.00 97.19 99 ARG A C 1
ATOM 777 O O . ARG A 1 99 ? 5.361 -2.956 -4.955 1.00 97.19 99 ARG A O 1
ATOM 784 N N . SER A 1 100 ? 3.742 -1.593 -4.203 1.00 97.06 100 SER A N 1
ATOM 785 C CA . SER A 1 100 ? 3.655 -0.835 -5.459 1.00 97.06 100 SER A CA 1
ATOM 786 C C . SER A 1 100 ? 4.900 0.011 -5.701 1.00 97.06 100 SER A C 1
ATOM 788 O O . SER A 1 100 ? 5.430 0.000 -6.806 1.00 97.06 100 SER A O 1
ATOM 790 N N . GLU A 1 101 ? 5.428 0.669 -4.669 1.00 97.12 101 GLU A N 1
ATOM 791 C CA . GLU A 1 101 ? 6.651 1.465 -4.785 1.00 97.12 101 GLU A CA 1
ATOM 792 C C . GLU A 1 101 ? 7.859 0.597 -5.139 1.00 97.12 101 GLU A C 1
ATOM 794 O O . GLU A 1 101 ? 8.632 0.954 -6.024 1.00 97.12 101 GLU A O 1
ATOM 799 N N . ALA A 1 102 ? 8.006 -0.572 -4.508 1.00 97.62 102 ALA A N 1
ATOM 800 C CA . ALA A 1 102 ? 9.075 -1.510 -4.835 1.00 97.62 102 ALA A CA 1
ATOM 801 C C . ALA A 1 102 ? 8.985 -2.001 -6.290 1.00 97.62 102 ALA A C 1
ATOM 803 O O . ALA A 1 102 ? 10.002 -2.063 -6.980 1.00 97.62 102 ALA A O 1
ATOM 804 N N . LYS A 1 103 ? 7.773 -2.295 -6.783 1.00 96.75 103 LYS A N 1
ATOM 805 C CA . LYS A 1 103 ? 7.550 -2.647 -8.195 1.00 96.75 103 LYS A CA 1
ATOM 806 C C . LYS A 1 103 ? 7.937 -1.501 -9.126 1.00 96.75 103 LYS A C 1
ATOM 808 O O . LYS A 1 103 ? 8.667 -1.734 -10.082 1.00 96.75 103 LYS A O 1
ATOM 813 N N . ASN A 1 104 ? 7.507 -0.277 -8.824 1.00 95.69 104 ASN A N 1
ATOM 814 C CA . ASN A 1 104 ? 7.836 0.896 -9.631 1.00 95.69 104 ASN A CA 1
ATOM 815 C C . ASN A 1 104 ? 9.347 1.157 -9.653 1.00 95.69 104 ASN A C 1
ATOM 817 O O . ASN A 1 104 ? 9.899 1.420 -10.715 1.00 95.69 104 ASN A O 1
ATOM 821 N N . ARG A 1 105 ? 10.041 1.004 -8.516 1.00 95.88 105 ARG A N 1
ATOM 822 C CA . ARG A 1 105 ? 11.509 1.100 -8.451 1.00 95.88 105 ARG A CA 1
ATOM 823 C C . ARG A 1 105 ? 12.197 0.026 -9.290 1.00 95.88 105 ARG A C 1
ATOM 825 O O . ARG A 1 105 ? 13.156 0.331 -9.987 1.00 95.88 105 ARG A O 1
ATOM 832 N N . ALA A 1 106 ? 11.714 -1.214 -9.245 1.00 97.44 106 ALA A N 1
ATOM 833 C CA . ALA A 1 106 ? 12.273 -2.295 -10.053 1.00 97.44 106 ALA A CA 1
ATOM 834 C C . ALA A 1 106 ? 12.086 -2.043 -11.560 1.00 97.44 106 ALA A C 1
ATOM 836 O O . ALA A 1 106 ? 13.009 -2.274 -12.338 1.00 97.44 106 ALA A O 1
ATOM 837 N N . ILE A 1 107 ? 10.916 -1.532 -11.962 1.00 96.62 107 ILE A N 1
ATOM 838 C CA . ILE A 1 107 ? 10.647 -1.122 -13.347 1.00 96.62 107 ILE A CA 1
ATOM 839 C C . ILE A 1 107 ? 11.589 0.016 -13.750 1.00 96.62 107 ILE A C 1
ATOM 841 O O . ILE A 1 107 ? 12.268 -0.109 -14.764 1.00 96.62 107 ILE A O 1
ATOM 845 N N . MET A 1 108 ? 11.705 1.056 -12.917 1.00 95.06 108 MET A N 1
ATOM 846 C CA . MET A 1 108 ? 12.610 2.185 -13.146 1.00 95.06 108 MET A CA 1
ATOM 847 C C . MET A 1 108 ? 14.049 1.752 -13.379 1.00 95.06 108 MET A C 1
ATOM 849 O O . MET A 1 108 ? 14.674 2.201 -14.330 1.00 95.06 108 MET A O 1
ATOM 853 N N . LEU A 1 109 ? 14.582 0.876 -12.525 1.00 96.38 109 LEU A N 1
ATOM 854 C CA . LEU A 1 109 ? 15.958 0.397 -12.659 1.00 96.38 109 LEU A CA 1
ATOM 855 C C . LEU A 1 109 ? 16.163 -0.337 -13.986 1.00 96.38 109 LEU A C 1
ATOM 857 O O . LEU A 1 109 ? 17.117 -0.055 -14.704 1.00 96.38 109 LEU A O 1
ATOM 861 N N . ARG A 1 110 ? 15.231 -1.222 -14.350 1.00 97.00 110 ARG A N 1
ATOM 862 C CA . ARG A 1 110 ? 15.295 -1.961 -15.614 1.00 97.00 110 ARG A CA 1
ATOM 863 C C . ARG A 1 110 ? 15.194 -1.042 -16.832 1.00 97.00 110 ARG A C 1
ATOM 865 O O . ARG A 1 110 ? 15.894 -1.242 -17.817 1.00 97.00 110 ARG A O 1
ATOM 872 N N . GLU A 1 111 ? 14.308 -0.056 -16.799 1.00 96.81 111 GLU A N 1
ATOM 873 C CA . GLU A 1 111 ? 14.134 0.890 -17.904 1.00 96.81 111 GLU A CA 1
ATOM 874 C C . GLU A 1 111 ? 15.320 1.864 -17.999 1.00 96.81 111 GLU A C 1
ATOM 876 O O . GLU A 1 111 ? 15.779 2.178 -19.096 1.00 96.81 111 GLU A O 1
ATOM 881 N N . TYR A 1 112 ? 15.914 2.243 -16.866 1.00 96.25 112 TYR A N 1
ATOM 882 C CA . TYR A 1 112 ? 17.161 3.005 -16.825 1.00 96.25 112 TYR A CA 1
ATOM 883 C C . TYR A 1 112 ? 18.335 2.239 -17.453 1.00 96.25 112 TYR A C 1
ATOM 885 O O . TYR A 1 112 ? 19.147 2.827 -18.166 1.00 96.25 112 TYR A O 1
ATOM 893 N N . GLU A 1 113 ? 18.420 0.922 -17.252 1.00 97.19 113 GLU A N 1
ATOM 894 C CA . GLU A 1 113 ? 19.409 0.081 -17.942 1.00 97.19 113 GLU A CA 1
ATOM 895 C C . GLU A 1 113 ? 19.215 0.080 -19.466 1.00 97.19 113 GLU A C 1
ATOM 897 O O . GLU A 1 113 ? 20.198 0.051 -20.207 1.00 97.19 113 GLU A O 1
ATOM 902 N N . ILE A 1 114 ? 17.966 0.135 -19.949 1.00 96.81 114 ILE A N 1
ATOM 903 C CA . ILE A 1 114 ? 17.660 0.221 -21.386 1.00 96.81 114 ILE A CA 1
ATOM 904 C C . ILE A 1 114 ? 18.117 1.570 -21.944 1.00 96.81 114 ILE A C 1
ATOM 906 O O . ILE A 1 114 ? 18.805 1.596 -22.966 1.00 96.81 114 ILE A O 1
ATOM 910 N N . LEU A 1 115 ? 17.788 2.671 -21.262 1.00 97.06 115 LEU A N 1
ATOM 911 C CA . LEU A 1 115 ? 18.191 4.022 -21.672 1.00 97.06 115 LEU A CA 1
ATOM 912 C C . LEU A 1 115 ? 19.715 4.164 -21.795 1.00 97.06 115 LEU A C 1
ATOM 914 O O . LEU A 1 115 ? 20.195 4.820 -22.712 1.00 97.06 115 LEU A O 1
ATOM 918 N N . ASN A 1 116 ? 20.469 3.527 -20.895 1.00 96.19 116 ASN A N 1
ATOM 919 C CA . ASN A 1 116 ? 21.933 3.621 -20.843 1.00 96.19 116 ASN A CA 1
ATOM 920 C C . ASN A 1 116 ? 22.659 2.485 -21.576 1.00 96.19 116 ASN A C 1
ATOM 922 O O . ASN A 1 116 ? 23.865 2.299 -21.398 1.00 96.19 116 ASN A O 1
ATOM 926 N N . LYS A 1 117 ? 21.945 1.684 -22.368 1.00 97.19 117 LYS A N 1
ATOM 927 C CA . LYS A 1 117 ? 22.552 0.573 -23.097 1.00 97.19 117 LYS A CA 1
ATOM 928 C C . LYS A 1 117 ? 23.539 1.102 -24.140 1.00 97.19 117 LYS A C 1
ATOM 930 O O . LYS A 1 117 ? 23.193 1.976 -24.926 1.00 97.19 117 LYS A O 1
ATOM 935 N N . ASP A 1 118 ? 24.739 0.521 -24.193 1.00 97.19 118 ASP A N 1
ATOM 936 C CA . ASP A 1 118 ? 25.675 0.791 -25.288 1.00 97.19 118 ASP A CA 1
ATOM 937 C C . ASP A 1 118 ? 25.092 0.287 -26.617 1.00 97.19 118 ASP A C 1
ATOM 939 O O . ASP A 1 118 ? 24.762 -0.895 -26.768 1.00 97.19 118 ASP A O 1
ATOM 943 N N . THR A 1 119 ? 24.954 1.207 -27.566 1.00 97.25 119 THR A N 1
ATOM 944 C CA . THR A 1 119 ? 24.372 0.971 -28.887 1.00 97.25 119 THR A CA 1
ATOM 945 C C . THR A 1 119 ? 25.427 0.794 -29.979 1.00 97.25 119 THR A C 1
ATOM 947 O O . THR A 1 119 ? 25.072 0.500 -31.119 1.00 97.25 119 THR A O 1
ATOM 950 N N . SER A 1 120 ? 26.721 0.899 -29.647 1.00 97.12 120 SER A N 1
ATOM 951 C CA . SER A 1 120 ? 27.834 0.859 -30.608 1.00 97.12 120 SER A CA 1
ATOM 952 C C . SER A 1 120 ? 27.881 -0.408 -31.473 1.00 97.12 120 SER A C 1
ATOM 954 O O . SER A 1 120 ? 28.328 -0.360 -32.618 1.00 97.12 120 SER A O 1
ATOM 956 N N . GLN A 1 121 ? 27.391 -1.537 -30.948 1.00 96.81 121 GLN A N 1
ATOM 957 C CA . GLN A 1 121 ? 27.339 -2.829 -31.644 1.00 96.81 121 GLN A CA 1
ATOM 958 C C . GLN A 1 121 ? 25.936 -3.217 -32.139 1.00 96.81 121 GLN A C 1
ATOM 960 O O . GLN A 1 121 ? 25.738 -4.338 -32.610 1.00 96.81 121 GLN A O 1
ATOM 965 N N . MET A 1 122 ? 24.942 -2.332 -32.022 1.00 97.56 122 MET A N 1
ATOM 966 C CA . MET A 1 122 ? 23.584 -2.624 -32.482 1.00 97.56 122 MET A CA 1
ATOM 967 C C . MET A 1 122 ? 23.467 -2.494 -34.003 1.00 97.56 122 MET A C 1
ATOM 969 O O . MET A 1 122 ? 23.978 -1.565 -34.622 1.00 97.56 122 MET A O 1
ATOM 973 N N . SER A 1 123 ? 22.731 -3.418 -34.615 1.00 98.25 123 SER A N 1
ATOM 974 C CA . SER A 1 123 ? 22.305 -3.294 -36.012 1.00 98.25 123 SER A CA 1
ATOM 975 C C . SER A 1 123 ? 21.285 -2.162 -36.192 1.00 98.25 123 SER A C 1
ATOM 977 O O . SER A 1 123 ? 20.605 -1.766 -35.247 1.00 98.25 123 SER A O 1
ATOM 979 N N . ALA A 1 124 ? 21.091 -1.696 -37.430 1.00 97.44 124 ALA A N 1
ATOM 980 C CA . ALA A 1 124 ? 20.126 -0.635 -37.738 1.00 97.44 124 ALA A CA 1
ATOM 981 C C . ALA A 1 124 ? 18.692 -0.953 -37.266 1.00 97.44 124 ALA A C 1
ATOM 983 O O . ALA A 1 124 ? 18.004 -0.083 -36.741 1.00 97.44 124 ALA A O 1
ATOM 984 N N . GLN A 1 125 ? 18.244 -2.208 -37.394 1.00 97.88 125 GLN A N 1
ATOM 985 C CA . GLN A 1 125 ? 16.924 -2.619 -36.897 1.00 97.88 125 GLN A CA 1
ATOM 986 C C . GLN A 1 125 ? 16.842 -2.563 -35.367 1.00 97.88 125 GLN A C 1
ATOM 988 O O . GLN A 1 125 ? 15.830 -2.133 -34.820 1.00 97.88 125 GLN A O 1
ATOM 993 N N . GLN A 1 126 ? 17.907 -2.972 -34.673 1.00 97.31 126 GLN A N 1
ATOM 994 C CA . GLN A 1 126 ? 17.970 -2.910 -33.213 1.00 97.31 126 GLN A CA 1
ATOM 995 C C . GLN A 1 126 ? 18.001 -1.466 -32.708 1.00 97.31 126 GLN A C 1
ATOM 997 O O . GLN A 1 126 ? 17.346 -1.184 -31.712 1.00 97.31 126 GLN A O 1
ATOM 1002 N N . LEU A 1 127 ? 18.686 -0.559 -33.412 1.00 97.94 127 LEU A N 1
ATOM 1003 C CA . LEU A 1 127 ? 18.701 0.871 -33.092 1.00 97.94 127 LEU A CA 1
ATOM 1004 C C . LEU A 1 127 ? 17.301 1.486 -33.174 1.00 97.94 127 LEU A C 1
ATOM 1006 O O . LEU A 1 127 ? 16.880 2.139 -32.230 1.00 97.94 127 LEU A O 1
ATOM 1010 N N . ILE A 1 128 ? 16.544 1.204 -34.241 1.00 97.75 128 ILE A N 1
ATOM 1011 C CA . ILE A 1 128 ? 15.161 1.695 -34.385 1.00 97.75 128 ILE A CA 1
ATOM 1012 C C . ILE A 1 128 ? 14.273 1.193 -33.237 1.00 97.75 128 ILE A C 1
ATOM 1014 O O . ILE A 1 128 ? 13.434 1.926 -32.718 1.00 97.75 128 ILE A O 1
ATOM 1018 N N . ILE A 1 129 ? 14.434 -0.072 -32.839 1.00 97.44 129 ILE A N 1
ATOM 1019 C CA . ILE A 1 129 ? 13.678 -0.644 -31.717 1.00 97.44 129 ILE A CA 1
ATOM 1020 C C . ILE A 1 129 ? 14.096 0.012 -30.396 1.00 97.44 129 ILE A C 1
ATOM 1022 O O . ILE A 1 129 ? 13.237 0.345 -29.584 1.00 97.44 129 ILE A O 1
ATOM 1026 N N . HIS A 1 130 ? 15.399 0.192 -30.176 1.00 97.81 130 HIS A N 1
ATOM 1027 C CA . HIS A 1 130 ? 15.939 0.821 -28.972 1.00 97.81 130 HIS A CA 1
ATOM 1028 C C . HIS A 1 130 ? 15.473 2.271 -28.830 1.00 97.81 130 HIS A C 1
ATOM 1030 O O . HIS A 1 130 ? 15.043 2.651 -27.746 1.00 97.81 130 HIS A O 1
ATOM 1036 N N . GLU A 1 131 ? 15.469 3.039 -29.919 1.00 97.19 131 GLU A N 1
ATOM 1037 C CA . GLU A 1 131 ? 15.000 4.426 -29.945 1.00 97.19 131 GLU A CA 1
ATOM 1038 C C . GLU A 1 131 ? 13.524 4.527 -29.546 1.00 97.19 131 GLU A C 1
ATOM 1040 O O . GLU A 1 131 ? 13.199 5.260 -28.615 1.00 97.19 131 GLU A O 1
ATOM 1045 N N . ARG A 1 132 ? 12.656 3.691 -30.133 1.00 97.56 132 ARG A N 1
ATOM 1046 C CA . ARG A 1 132 ? 11.232 3.628 -29.751 1.00 97.56 132 ARG A CA 1
ATOM 1047 C C . ARG A 1 132 ? 11.034 3.276 -28.279 1.00 97.56 132 ARG A C 1
ATOM 1049 O O . ARG A 1 132 ? 10.239 3.903 -27.593 1.00 97.56 132 ARG A O 1
ATOM 1056 N N . LEU A 1 133 ? 11.778 2.289 -27.775 1.00 97.00 133 LEU A N 1
ATOM 1057 C CA . LEU A 1 133 ? 11.716 1.932 -26.356 1.00 97.00 133 LEU A CA 1
ATOM 1058 C C . LEU A 1 133 ? 12.176 3.093 -25.465 1.00 97.00 133 LEU A C 1
ATOM 1060 O O . LEU A 1 133 ? 11.602 3.308 -24.402 1.00 97.00 133 LEU A O 1
ATOM 1064 N N . CYS A 1 134 ? 13.196 3.846 -25.879 1.00 97.69 134 CYS A N 1
ATOM 1065 C CA . CYS A 1 134 ? 13.657 5.016 -25.140 1.00 97.69 134 CYS A CA 1
ATOM 1066 C C . CYS A 1 134 ? 12.614 6.137 -25.125 1.00 97.69 134 CYS A C 1
ATOM 1068 O O . CYS A 1 134 ? 12.438 6.761 -24.082 1.00 97.69 134 CYS A O 1
ATOM 1070 N N . GLU A 1 135 ? 11.928 6.387 -26.241 1.00 97.50 135 GLU A N 1
ATOM 1071 C CA . GLU A 1 135 ? 10.827 7.355 -26.325 1.00 97.50 135 GLU A CA 1
ATOM 1072 C C . GLU A 1 135 ? 9.692 6.985 -25.363 1.00 97.50 135 GLU A C 1
ATOM 1074 O O . GLU A 1 135 ? 9.331 7.802 -24.514 1.00 97.50 135 GLU A O 1
ATOM 1079 N N . ASP A 1 136 ? 9.226 5.731 -25.402 1.00 97.12 136 ASP A N 1
ATOM 1080 C CA . ASP A 1 136 ? 8.177 5.224 -24.506 1.00 97.12 136 ASP A CA 1
ATOM 1081 C C . ASP A 1 136 ? 8.558 5.386 -23.022 1.00 97.12 136 ASP A C 1
ATOM 1083 O O . ASP A 1 136 ? 7.724 5.721 -22.175 1.00 97.12 136 ASP A O 1
ATOM 1087 N N . ILE A 1 137 ? 9.827 5.128 -22.682 1.00 96.88 137 ILE A N 1
ATOM 1088 C CA . ILE A 1 137 ? 10.337 5.278 -21.314 1.00 96.88 137 ILE A CA 1
ATOM 1089 C C . ILE A 1 137 ? 10.376 6.759 -20.919 1.00 96.88 137 ILE A C 1
ATOM 1091 O O . ILE A 1 137 ? 9.943 7.104 -19.819 1.00 96.88 137 ILE A O 1
ATOM 1095 N N . ARG A 1 138 ? 10.867 7.650 -21.789 1.00 96.00 138 ARG A N 1
ATOM 1096 C CA . ARG A 1 138 ? 10.919 9.091 -21.490 1.00 96.00 138 ARG A CA 1
ATOM 1097 C C . ARG A 1 138 ? 9.528 9.672 -21.281 1.00 96.00 138 ARG A C 1
ATOM 1099 O O . ARG A 1 138 ? 9.340 10.418 -20.326 1.00 96.00 138 ARG A O 1
ATOM 1106 N N . GLU A 1 139 ? 8.550 9.272 -22.092 1.00 95.75 139 GLU A N 1
ATOM 1107 C CA . GLU A 1 139 ? 7.156 9.694 -21.922 1.00 95.75 139 GLU A CA 1
ATOM 1108 C C . GLU A 1 139 ? 6.574 9.183 -20.596 1.00 95.75 139 GLU A C 1
ATOM 1110 O O . GLU A 1 139 ? 5.991 9.948 -19.828 1.00 95.75 139 GLU A O 1
ATOM 1115 N N . ARG A 1 140 ? 6.793 7.903 -20.265 1.00 94.62 140 ARG A N 1
ATOM 1116 C CA . ARG A 1 140 ? 6.285 7.295 -19.024 1.00 94.62 140 ARG A CA 1
ATOM 1117 C C . ARG A 1 140 ? 6.793 7.983 -17.759 1.00 94.62 140 ARG A C 1
ATOM 1119 O O . ARG A 1 140 ? 6.063 8.039 -16.768 1.00 94.62 140 ARG A O 1
ATOM 1126 N N . TRP A 1 141 ? 8.031 8.473 -17.783 1.00 92.56 141 TRP A N 1
ATOM 1127 C CA . TRP A 1 141 ? 8.692 9.076 -16.623 1.00 92.56 141 TRP A CA 1
ATOM 1128 C C . TRP A 1 141 ? 8.844 10.593 -16.700 1.00 92.56 141 TRP A C 1
ATOM 1130 O O . TRP A 1 141 ? 9.373 11.178 -15.757 1.00 92.56 141 TRP A O 1
ATOM 1140 N N . ASN A 1 142 ? 8.343 11.227 -17.764 1.00 90.75 142 ASN A N 1
ATOM 1141 C CA . ASN A 1 142 ? 8.516 12.654 -18.049 1.00 90.75 142 ASN A CA 1
ATOM 1142 C C . ASN A 1 142 ? 9.992 13.102 -17.966 1.00 90.75 142 ASN A C 1
ATOM 1144 O O . ASN A 1 142 ? 10.314 14.046 -17.239 1.00 90.75 142 ASN A O 1
ATOM 1148 N N . LEU A 1 143 ? 10.877 12.388 -18.670 1.00 85.00 143 LEU A N 1
ATOM 1149 C CA . LEU A 1 143 ? 12.320 12.669 -18.760 1.00 85.00 143 LEU A CA 1
ATOM 1150 C C . LEU A 1 143 ? 12.681 13.559 -19.954 1.00 85.00 143 LEU A C 1
ATOM 1152 O O . LEU A 1 143 ? 12.017 13.440 -21.007 1.00 85.00 143 LEU A O 1
#

Sequence (143 aa):
MVRTKKSRTSESGASNTSSNQNVSIDLDAEDEETRPIGQKAAKRKGKSKVKSDIQGMTENFNSMREQFNEYKLVKKAEYELKQKQLEVEEIKAKAALARSEAKNRAIMLREYEILNKDTSQMSAQQLIIHERLCEDIRERWNL

InterPro domains:
  IPR029466 No apical meristem-associated, C-terminal domain [PF14303] (8-126)

Organism: NCBI:txid472368

Foldseek 3Di:
DDDDDDDDDDDDDDDDDDDDDDDDDDDDDDDDDDDDDDPPPDPPPPPPPPPPPVVVVVVVVVVVVVVVVVVVVVVVVVVVVVVVVVVVVVVVVVVVVVVVVVVVVVVVVVLVCLLPDDCVPPDPVRVVVSVVSVVVSCVVVVD

Radius of gyration: 49.04 Å; chains: 1; bounding box: 103×63×106 Å